Protein AF-A0A7V9DI19-F1 (afdb_monomer)

Radius of gyration: 12.4 Å; Cα contacts (8 Å, |Δi|>4): 80; chains: 1; bounding box: 30×25×30 Å

Foldseek 3Di:
DVLCVVVCVVVVHDDDDDPCQEQVNLVSVVVVLVVCQPHPDDDDHDAANPVQHDDGDDVQKDFDADNVRHGDDTGHHDD

Mean predicted aligned error: 3.74 Å

Solvent-accessible surface area (backbone atoms only — not comparable to full-atom values): 5294 Å² total; per-residue (Å²): 107,82,87,49,48,65,57,25,65,76,68,76,47,87,85,81,89,57,79,49,44,36,81,90,29,62,88,42,40,64,60,54,52,59,74,43,58,84,53,100,73,89,85,83,69,53,80,70,61,66,91,74,38,96,68,85,66,53,86,74,40,48,74,43,57,46,84,86,66,45,79,69,45,82,42,75,44,83,132

Sequence (79 aa):
VETVEPLARSHELEVELDDALGADRLDDVPSVLERLRGQDAAVCTHGDLPWLGSRPFKKGSALVLDEAGEPARYLPPPA

Secondary structure (DSSP, 8-state):
-TTTHHHHHHTT------GGGSTT-GGGHHHHHHHTTTS-------S--GGG-SSPPPTT-EEEE-TTS-EEEEEPPP-

pLDDT: mean 89.56, std 5.2, range [71.56, 94.81]

Nearest PDB structures (foldseek):
  9etz-assembly1_e  TM=3.171E-01  e=3.571E+00  Saccharomyces cerevisiae
  6t0b-assembly1_e  TM=3.089E-01  e=5.490E+00  Saccharomyces cerevisiae S288C

Structure (mmCIF, N/CA/C/O backbone):
data_AF-A0A7V9DI19-F1
#
_entry.id   AF-A0A7V9DI19-F1
#
loop_
_atom_site.group_PDB
_atom_site.id
_atom_site.type_symbol
_atom_site.label_atom_id
_atom_site.label_alt_id
_atom_site.label_comp_id
_atom_site.label_asym_id
_atom_site.label_entity_id
_atom_site.label_seq_id
_atom_site.pdbx_PDB_ins_code
_atom_site.Cartn_x
_atom_site.Cartn_y
_atom_site.Cartn_z
_atom_site.occupancy
_atom_site.B_iso_or_equiv
_atom_site.auth_seq_id
_atom_site.auth_comp_id
_atom_site.auth_asym_id
_atom_site.auth_atom_id
_atom_site.pdbx_PDB_model_num
ATOM 1 N N . VAL A 1 1 ? -1.803 9.365 -5.818 1.00 80.94 1 VAL A N 1
ATOM 2 C CA . VAL A 1 1 ? -3.129 9.977 -5.555 1.00 80.94 1 VAL A CA 1
ATOM 3 C C . VAL A 1 1 ? -4.193 9.431 -6.493 1.00 80.94 1 VAL A C 1
ATOM 5 O O . VAL A 1 1 ? -5.114 8.796 -6.002 1.00 80.94 1 VAL A O 1
ATOM 8 N N . GLU A 1 2 ? -4.040 9.569 -7.815 1.00 87.38 2 GLU A N 1
ATOM 9 C CA . GLU A 1 2 ? -5.035 9.104 -8.807 1.00 87.38 2 GLU A CA 1
ATOM 10 C C . GLU A 1 2 ? -5.463 7.633 -8.625 1.00 87.38 2 GLU A C 1
ATOM 12 O O . GLU A 1 2 ? -6.626 7.299 -8.817 1.00 87.38 2 GLU A O 1
ATOM 17 N N . THR A 1 3 ? -4.551 6.756 -8.184 1.00 86.94 3 THR A N 1
ATOM 18 C CA . THR A 1 3 ? -4.844 5.339 -7.900 1.00 86.94 3 THR A CA 1
ATOM 19 C C . THR A 1 3 ? -5.897 5.131 -6.805 1.00 86.94 3 THR A C 1
ATOM 21 O O . THR A 1 3 ? -6.680 4.190 -6.891 1.00 86.94 3 THR A O 1
ATOM 24 N N . VAL A 1 4 ? -5.908 5.971 -5.764 1.00 89.94 4 VAL A N 1
ATOM 25 C CA . VAL A 1 4 ? -6.761 5.786 -4.573 1.00 89.94 4 VAL A CA 1
ATOM 26 C C . VAL A 1 4 ? -7.983 6.694 -4.560 1.00 89.94 4 VAL A C 1
ATOM 28 O O . VAL A 1 4 ? -8.920 6.430 -3.815 1.00 89.94 4 VAL A O 1
ATOM 31 N N . GLU A 1 5 ? -8.019 7.727 -5.403 1.00 92.31 5 GLU A N 1
ATOM 32 C CA . GLU A 1 5 ? -9.137 8.672 -5.453 1.00 92.31 5 GLU A CA 1
ATOM 33 C C . GLU A 1 5 ? -10.500 7.996 -5.721 1.00 92.31 5 GLU A C 1
ATOM 35 O O . GLU A 1 5 ? -11.463 8.328 -5.024 1.00 92.31 5 GLU A O 1
ATOM 40 N N . PRO A 1 6 ? -10.631 7.014 -6.644 1.00 90.69 6 PRO A N 1
ATOM 41 C CA . PRO A 1 6 ? -11.904 6.321 -6.841 1.00 90.69 6 PRO A CA 1
ATOM 42 C C . PRO A 1 6 ? -12.349 5.540 -5.601 1.00 90.69 6 PRO A C 1
ATOM 44 O O . PRO A 1 6 ? -13.530 5.576 -5.252 1.00 90.69 6 PRO A O 1
ATOM 47 N N . LEU A 1 7 ? -11.406 4.875 -4.919 1.00 89.69 7 LEU A N 1
ATOM 48 C CA . LEU A 1 7 ? -11.674 4.139 -3.683 1.00 89.69 7 LEU A CA 1
ATOM 49 C C . LEU A 1 7 ? -12.163 5.105 -2.603 1.00 89.69 7 LEU A C 1
ATOM 51 O O . LEU A 1 7 ? -13.245 4.903 -2.056 1.00 89.69 7 LEU A O 1
ATOM 55 N N . ALA A 1 8 ? -11.417 6.187 -2.376 1.00 93.31 8 ALA A N 1
ATOM 56 C CA . ALA A 1 8 ? -11.751 7.187 -1.377 1.00 93.31 8 ALA A CA 1
ATOM 57 C C . ALA A 1 8 ? -13.137 7.794 -1.614 1.00 93.31 8 ALA A C 1
ATOM 59 O O . ALA A 1 8 ? -13.958 7.836 -0.704 1.00 93.31 8 ALA A O 1
ATOM 60 N N . ARG A 1 9 ? -13.458 8.155 -2.861 1.00 94.06 9 ARG A N 1
ATOM 61 C CA . ARG A 1 9 ? -14.776 8.694 -3.217 1.00 94.06 9 ARG A CA 1
ATOM 62 C C . ARG A 1 9 ? -15.910 7.696 -2.984 1.00 94.06 9 ARG A C 1
ATOM 64 O O . ARG A 1 9 ? -16.964 8.086 -2.501 1.00 94.06 9 ARG A O 1
ATOM 71 N N . SER A 1 10 ? -15.717 6.429 -3.352 1.00 94.62 10 SER A N 1
ATOM 72 C CA . SER A 1 10 ? -16.763 5.401 -3.219 1.00 94.62 10 SER A CA 1
ATOM 73 C C . SER A 1 10 ? -17.060 4.994 -1.773 1.00 94.62 10 SER A C 1
ATOM 75 O O . SER A 1 10 ? -18.150 4.495 -1.504 1.00 94.62 10 SER A O 1
ATOM 77 N N . HIS A 1 11 ? -16.117 5.233 -0.860 1.00 93.44 11 HIS A N 1
ATOM 78 C CA . HIS A 1 11 ? -16.213 4.875 0.555 1.00 93.44 11 HIS A CA 1
ATOM 79 C C . HIS A 1 11 ? -16.191 6.089 1.498 1.00 93.44 11 HIS A C 1
ATOM 81 O O . HIS A 1 11 ? -16.056 5.902 2.702 1.00 93.44 11 HIS A O 1
ATOM 87 N N . GLU A 1 12 ? -16.314 7.309 0.964 1.00 94.19 12 GLU A N 1
ATOM 88 C CA . GLU A 1 12 ? -16.275 8.568 1.728 1.00 94.19 12 GLU A CA 1
ATOM 89 C C . GLU A 1 12 ? -15.033 8.695 2.637 1.00 94.19 12 GLU A C 1
ATOM 91 O O . GLU A 1 12 ? -15.107 9.200 3.755 1.00 94.19 12 GLU A O 1
ATOM 96 N N . LEU A 1 13 ? -13.876 8.228 2.152 1.00 93.75 13 LEU A N 1
ATOM 97 C CA . LEU A 1 13 ? -12.607 8.277 2.881 1.00 93.75 13 LEU A CA 1
ATOM 98 C C . LEU A 1 13 ? -11.865 9.589 2.616 1.00 93.75 13 LEU A C 1
ATOM 100 O O . LEU A 1 13 ? -11.890 10.129 1.505 1.00 93.75 13 LEU A O 1
ATOM 104 N N . GLU A 1 14 ? -11.135 10.054 3.624 1.00 94.06 14 GLU A N 1
ATOM 105 C CA . GLU A 1 14 ? -10.171 11.140 3.479 1.00 94.06 14 GLU A CA 1
ATOM 106 C C . GLU A 1 14 ? -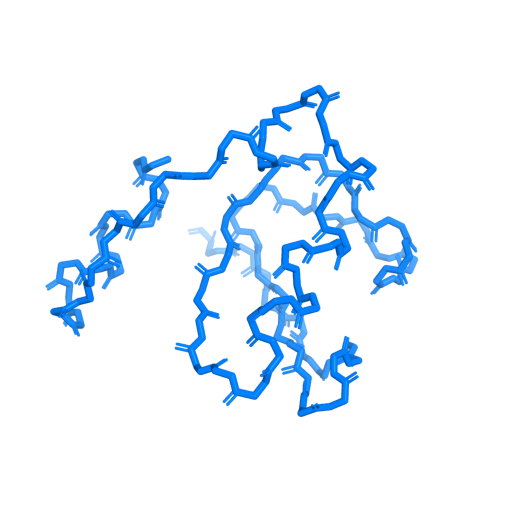8.898 10.641 2.779 1.00 94.06 14 GLU A C 1
ATOM 108 O O . GLU A 1 14 ? -8.432 9.524 3.012 1.00 94.06 14 GLU A O 1
ATOM 113 N N . VAL A 1 15 ? -8.341 11.469 1.890 1.00 94.62 15 VAL A N 1
ATOM 114 C CA . VAL A 1 15 ? -7.050 11.202 1.246 1.00 94.62 15 VAL A CA 1
ATOM 115 C C . VAL A 1 15 ? -6.007 12.110 1.869 1.00 94.62 15 VAL A C 1
ATOM 117 O O . VAL A 1 15 ? -6.020 13.319 1.646 1.00 94.62 15 VAL A O 1
ATOM 120 N N . GLU A 1 16 ? -5.064 11.506 2.578 1.00 94.81 16 GLU A N 1
ATOM 121 C CA . GLU A 1 16 ? -3.893 12.196 3.104 1.00 94.81 16 GLU A CA 1
ATOM 122 C C . GLU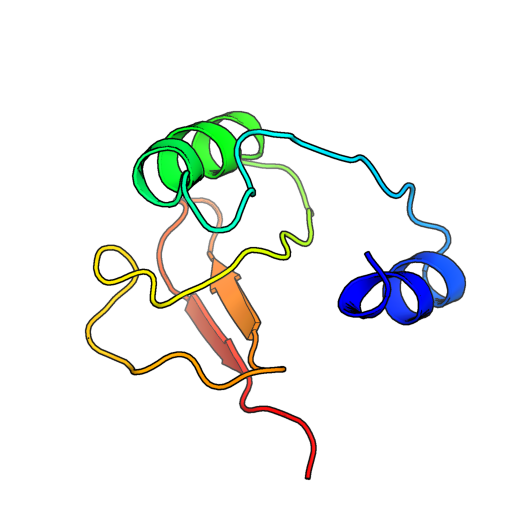 A 1 16 ? -2.677 11.968 2.201 1.00 94.81 16 GLU A C 1
ATOM 124 O O . GLU A 1 16 ? -2.458 10.876 1.667 1.00 94.81 16 GLU A O 1
ATOM 129 N N . LEU A 1 17 ? -1.878 13.020 2.020 1.00 93.94 17 LEU A N 1
ATOM 130 C CA . LEU A 1 17 ? -0.580 12.926 1.363 1.00 93.94 17 LEU A CA 1
ATOM 131 C C . LEU A 1 17 ? 0.498 12.762 2.426 1.00 93.94 17 LEU A C 1
ATOM 133 O O . LEU A 1 17 ? 0.591 13.574 3.342 1.00 93.94 17 LEU A O 1
ATOM 137 N N . ASP A 1 18 ? 1.328 11.740 2.261 1.00 94.06 18 ASP A N 1
ATOM 138 C CA . ASP A 1 18 ? 2.495 11.519 3.102 1.00 94.06 18 ASP A CA 1
ATOM 139 C C . ASP A 1 18 ? 3.753 11.489 2.234 1.00 94.06 18 ASP A C 1
ATOM 141 O O . ASP A 1 18 ? 3.932 10.593 1.404 1.00 94.06 18 ASP A O 1
ATOM 145 N N . ASP A 1 19 ? 4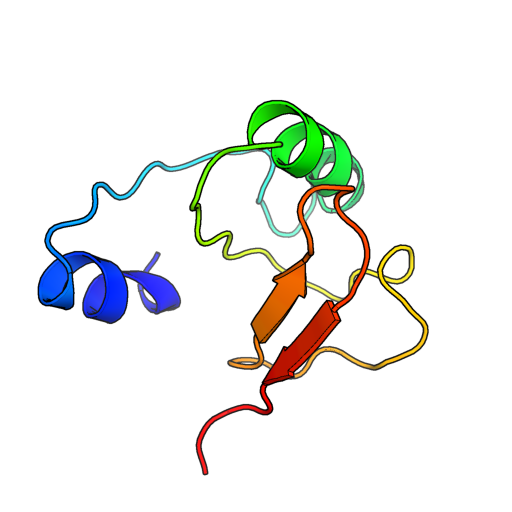.635 12.467 2.442 1.00 92.75 19 ASP A N 1
ATOM 146 C CA . ASP A 1 19 ? 5.908 12.580 1.731 1.00 92.75 19 ASP A CA 1
ATOM 147 C C . ASP A 1 19 ? 6.801 11.346 1.936 1.00 92.75 19 ASP A C 1
ATOM 149 O O . ASP A 1 19 ? 7.649 11.061 1.093 1.00 92.75 19 ASP A O 1
ATOM 153 N N . ALA A 1 20 ? 6.625 10.592 3.028 1.00 93.00 20 ALA A N 1
ATOM 154 C CA . ALA A 1 20 ? 7.344 9.343 3.283 1.00 93.00 20 ALA A CA 1
ATOM 155 C C . ALA A 1 20 ? 6.931 8.195 2.341 1.00 93.00 20 ALA A C 1
ATOM 157 O O . ALA A 1 20 ? 7.628 7.190 2.262 1.00 93.00 20 ALA A O 1
ATOM 158 N N . LEU A 1 21 ? 5.827 8.338 1.600 1.00 92.56 21 LEU A N 1
ATOM 159 C CA . LEU A 1 21 ? 5.387 7.380 0.579 1.00 92.56 21 LEU A CA 1
ATOM 160 C C . LEU A 1 21 ? 5.888 7.743 -0.830 1.00 92.56 21 LEU A C 1
ATOM 162 O O . LEU A 1 21 ? 5.412 7.183 -1.819 1.00 92.56 21 LEU A O 1
ATOM 166 N N . GLY A 1 22 ? 6.831 8.685 -0.934 1.00 90.50 22 GLY A N 1
ATOM 167 C CA . GLY A 1 22 ? 7.478 9.070 -2.186 1.00 90.50 22 GLY A CA 1
ATOM 168 C C . GLY A 1 22 ? 8.277 7.932 -2.835 1.00 90.50 22 GLY A C 1
ATOM 169 O O . GLY A 1 22 ? 8.739 6.998 -2.180 1.00 90.50 22 GLY A O 1
ATOM 170 N N . ALA A 1 23 ? 8.466 8.014 -4.155 1.00 87.88 23 ALA A N 1
ATOM 171 C CA . ALA A 1 23 ? 9.124 6.965 -4.942 1.00 87.88 23 ALA A CA 1
ATOM 172 C C . ALA A 1 23 ? 10.596 6.711 -4.570 1.00 87.88 23 ALA A C 1
ATOM 174 O O . ALA A 1 23 ? 11.120 5.631 -4.831 1.00 87.88 23 ALA A O 1
ATOM 175 N N . ASP A 1 24 ? 11.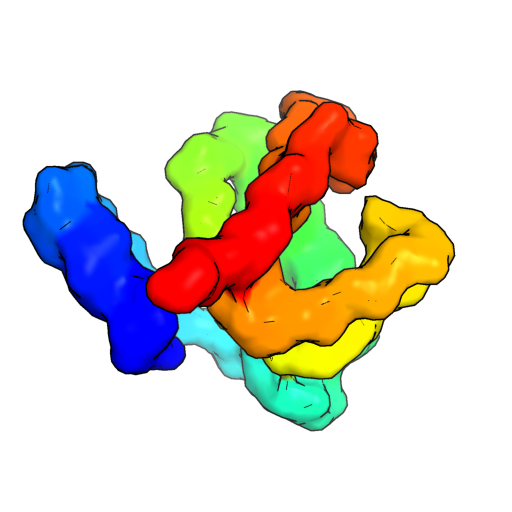252 7.700 -3.977 1.00 90.06 24 ASP A N 1
ATOM 176 C CA . ASP A 1 24 ? 12.635 7.691 -3.507 1.00 90.06 24 ASP A CA 1
ATOM 177 C C . ASP A 1 24 ? 12.763 7.409 -2.000 1.00 90.06 24 ASP A C 1
ATOM 179 O O . ASP A 1 24 ? 13.869 7.437 -1.466 1.00 90.06 24 ASP A O 1
ATOM 183 N N . ARG A 1 25 ? 11.650 7.111 -1.316 1.00 89.75 25 ARG A N 1
ATOM 184 C CA . ARG A 1 25 ? 11.581 6.972 0.147 1.00 89.75 25 ARG A CA 1
ATOM 185 C C . ARG A 1 25 ? 11.002 5.635 0.606 1.00 89.75 25 ARG A C 1
ATOM 187 O O . ARG A 1 25 ? 10.372 5.550 1.653 1.00 89.75 25 ARG A O 1
ATOM 194 N N . LEU A 1 26 ? 11.236 4.562 -0.155 1.00 87.94 26 LEU A N 1
ATOM 195 C CA . LEU A 1 26 ? 10.745 3.224 0.206 1.00 87.94 26 LEU A CA 1
ATOM 196 C C . LEU A 1 26 ? 11.161 2.792 1.621 1.00 87.94 26 LEU A C 1
ATOM 198 O O . LEU A 1 26 ? 10.361 2.174 2.318 1.00 87.94 26 LEU A O 1
ATOM 202 N N . ASP A 1 27 ? 12.365 3.158 2.060 1.00 90.44 27 ASP A N 1
ATOM 203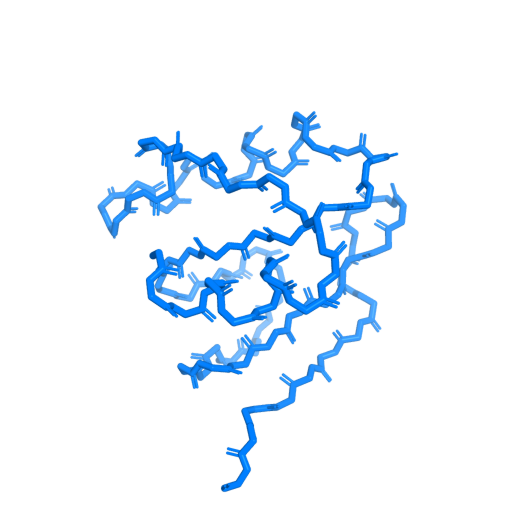 C CA . ASP A 1 27 ? 12.875 2.826 3.397 1.00 90.44 27 ASP A CA 1
ATOM 204 C C . ASP A 1 27 ? 12.063 3.470 4.539 1.00 90.44 27 ASP A C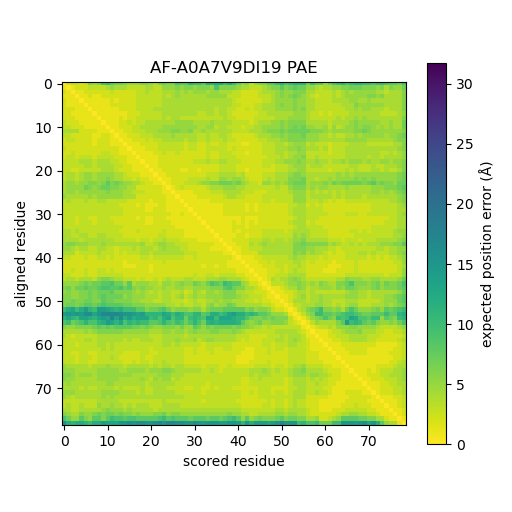 1
ATOM 206 O O . ASP A 1 27 ? 12.125 3.003 5.676 1.00 90.44 27 ASP A O 1
ATOM 210 N N . ASP A 1 28 ? 11.259 4.499 4.247 1.00 93.25 28 ASP A N 1
ATOM 211 C CA . ASP A 1 28 ? 10.405 5.174 5.228 1.00 93.25 28 ASP A CA 1
ATOM 212 C C . ASP A 1 28 ? 9.007 4.539 5.345 1.00 93.25 28 ASP A C 1
ATOM 214 O O . ASP A 1 28 ? 8.323 4.725 6.357 1.00 93.25 28 ASP A O 1
ATOM 218 N N . VAL A 1 29 ? 8.591 3.734 4.358 1.00 92.69 29 VAL A N 1
ATOM 219 C CA . VAL A 1 29 ? 7.280 3.058 4.330 1.00 92.69 29 VAL A CA 1
ATOM 220 C C . VAL A 1 29 ? 7.011 2.229 5.597 1.00 92.69 29 VAL A C 1
ATOM 222 O O . VAL A 1 29 ? 5.902 2.336 6.123 1.00 92.69 29 VAL A O 1
ATOM 225 N N . PRO A 1 30 ? 7.964 1.453 6.163 1.00 92.44 30 PRO A N 1
ATOM 226 C CA . PRO A 1 30 ? 7.736 0.733 7.418 1.00 92.44 30 PRO A CA 1
ATOM 227 C C . PRO A 1 30 ? 7.287 1.634 8.576 1.00 92.44 30 PRO A C 1
ATOM 229 O O . PRO A 1 30 ? 6.406 1.254 9.342 1.00 92.44 30 PRO A O 1
ATOM 232 N N . SER A 1 31 ? 7.837 2.848 8.681 1.00 93.50 31 SER A N 1
ATOM 233 C CA . SER A 1 31 ? 7.465 3.802 9.736 1.00 93.50 31 SER A CA 1
ATOM 234 C C . SER A 1 31 ? 6.040 4.331 9.554 1.00 93.50 31 SER A C 1
ATOM 236 O O . SER A 1 31 ? 5.336 4.575 10.535 1.00 93.50 31 SER A O 1
ATOM 238 N N . VAL A 1 32 ? 5.594 4.487 8.302 1.00 94.19 32 VAL A N 1
ATOM 239 C CA . VAL A 1 32 ? 4.205 4.852 7.982 1.00 94.19 32 VAL A CA 1
ATOM 240 C C . VAL A 1 32 ? 3.253 3.729 8.382 1.00 94.19 32 VAL A C 1
ATOM 242 O O . VAL A 1 32 ? 2.249 3.989 9.042 1.00 94.19 32 VAL A O 1
ATOM 245 N N . LEU A 1 33 ? 3.590 2.479 8.048 1.00 92.69 33 LEU A N 1
ATOM 246 C CA . LEU A 1 33 ? 2.782 1.315 8.424 1.00 92.69 33 LEU A CA 1
ATOM 247 C C . LEU A 1 33 ? 2.691 1.153 9.947 1.00 92.69 33 LEU A C 1
ATOM 249 O O . LEU A 1 33 ? 1.613 0.871 10.458 1.00 92.69 33 LEU A O 1
ATOM 253 N N . GLU A 1 34 ? 3.781 1.398 10.679 1.00 93.12 34 GLU A N 1
ATOM 254 C CA . GLU A 1 34 ? 3.772 1.379 12.146 1.00 93.12 34 GLU A CA 1
ATOM 255 C C . GLU A 1 34 ? 2.818 2.429 12.726 1.00 93.12 34 GLU A C 1
ATOM 257 O O . GLU A 1 34 ? 2.031 2.129 13.622 1.00 93.12 34 GLU A O 1
ATOM 262 N N . ARG A 1 35 ? 2.846 3.659 12.196 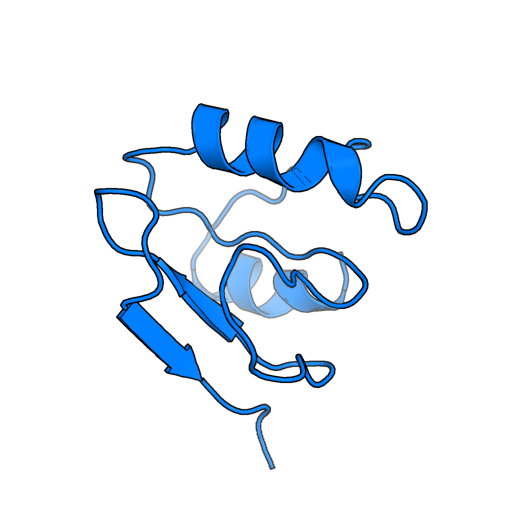1.00 94.19 35 ARG A N 1
ATOM 263 C CA . ARG A 1 35 ? 1.959 4.745 12.641 1.00 94.19 35 ARG A CA 1
ATOM 264 C C . ARG A 1 35 ? 0.482 4.440 12.376 1.00 94.19 35 ARG A C 1
ATOM 266 O O . ARG A 1 35 ? -0.379 4.878 13.137 1.00 94.19 35 ARG A O 1
ATOM 273 N N . LEU A 1 36 ? 0.199 3.702 11.305 1.00 92.56 36 LEU A N 1
ATOM 274 C CA . LEU A 1 36 ? -1.145 3.276 10.914 1.00 92.56 36 LEU A CA 1
ATOM 275 C C . LEU A 1 36 ? -1.566 1.943 11.547 1.00 92.56 36 LEU A C 1
ATOM 277 O O . LEU A 1 36 ? -2.681 1.485 11.305 1.00 92.56 36 LEU A O 1
ATOM 281 N N . ARG A 1 37 ? -0.714 1.307 12.360 1.00 91.00 37 ARG A N 1
ATOM 282 C CA . ARG A 1 37 ? -1.032 0.015 12.973 1.00 91.00 37 ARG A CA 1
ATOM 283 C C . ARG A 1 37 ? -2.315 0.112 13.805 1.00 91.00 37 ARG A C 1
ATOM 285 O O . ARG A 1 37 ? -2.472 1.009 14.631 1.00 91.00 37 ARG A O 1
ATOM 292 N N . GLY A 1 38 ? -3.222 -0.841 13.586 1.00 88.12 38 GLY A N 1
ATOM 293 C CA . GLY A 1 38 ? -4.536 -0.884 14.233 1.00 88.12 38 GLY A CA 1
ATOM 294 C C . GLY A 1 38 ? -5.581 0.059 13.624 1.00 88.12 38 GLY A C 1
ATOM 295 O O . GLY A 1 38 ? -6.676 0.160 14.170 1.00 88.12 38 GLY A O 1
ATOM 296 N N . GLN A 1 39 ? -5.263 0.743 12.522 1.00 91.25 39 GLN A N 1
ATOM 297 C CA . GLN A 1 39 ? -6.214 1.540 11.750 1.00 91.25 39 GLN A CA 1
ATOM 298 C C . GLN A 1 39 ? -6.599 0.808 10.460 1.00 91.25 39 GLN A C 1
ATOM 300 O O . GLN A 1 39 ? -5.749 0.215 9.795 1.00 91.25 39 GLN A O 1
ATOM 305 N N . ASP A 1 40 ? -7.866 0.919 10.062 1.00 91.00 40 ASP A N 1
ATOM 306 C CA . ASP A 1 40 ? -8.342 0.451 8.759 1.00 91.00 40 ASP A CA 1
ATOM 307 C C . ASP A 1 40 ? -7.974 1.473 7.671 1.00 91.00 40 ASP A C 1
ATOM 309 O O . ASP A 1 40 ? -8.785 2.307 7.266 1.00 91.00 40 ASP A O 1
ATOM 313 N N . ALA A 1 41 ? -6.717 1.433 7.221 1.00 93.25 41 ALA A N 1
ATOM 314 C CA . ALA A 1 41 ? -6.163 2.367 6.244 1.00 93.25 41 ALA A CA 1
ATOM 315 C C . ALA A 1 41 ? -5.733 1.675 4.940 1.00 93.25 41 ALA A C 1
ATOM 317 O O . ALA A 1 41 ? -5.213 0.559 4.934 1.00 93.25 41 ALA A O 1
ATOM 318 N N . ALA A 1 42 ? -5.893 2.379 3.816 1.00 93.62 42 ALA A N 1
ATOM 319 C CA . ALA A 1 42 ? -5.345 1.979 2.524 1.00 93.62 42 ALA A CA 1
ATOM 320 C C . ALA A 1 42 ? -4.113 2.832 2.192 1.00 93.62 42 ALA A C 1
ATOM 322 O O . ALA A 1 42 ? -4.210 4.050 2.061 1.00 93.62 42 ALA A O 1
ATOM 323 N N . VAL A 1 43 ? -2.959 2.187 2.010 1.00 93.94 43 VAL A N 1
ATOM 324 C CA . VAL A 1 43 ? -1.688 2.859 1.706 1.00 93.94 43 VAL A CA 1
ATOM 325 C C . VAL A 1 43 ? -1.297 2.591 0.255 1.00 93.94 43 VAL A C 1
ATOM 327 O O . VAL A 1 43 ? -1.173 1.442 -0.166 1.00 93.94 43 VAL A O 1
ATOM 330 N N . CYS A 1 44 ? -1.079 3.655 -0.518 1.00 93.62 44 CYS A N 1
ATOM 331 C CA . CYS A 1 44 ? -0.571 3.571 -1.885 1.00 93.62 44 CYS A CA 1
ATOM 332 C C . CYS A 1 44 ? 0.858 4.111 -1.928 1.00 93.62 44 CYS A C 1
ATOM 334 O O . CYS A 1 44 ? 1.074 5.293 -1.682 1.00 93.62 44 CYS A O 1
ATOM 336 N N . THR A 1 45 ? 1.812 3.252 -2.281 1.00 92.69 45 THR A N 1
ATOM 337 C CA . THR A 1 45 ? 3.240 3.587 -2.374 1.00 92.69 45 THR A CA 1
ATOM 338 C C . THR A 1 45 ? 3.838 3.095 -3.697 1.00 92.69 45 THR A C 1
ATOM 340 O O . THR A 1 45 ? 3.135 2.552 -4.556 1.00 92.69 45 THR A O 1
ATOM 343 N N . HIS A 1 46 ? 5.133 3.323 -3.884 1.00 89.62 46 HIS A N 1
ATOM 344 C CA . HIS A 1 46 ? 5.903 2.953 -5.063 1.00 89.62 46 HIS A CA 1
ATOM 345 C C . HIS A 1 46 ? 6.802 1.736 -4.806 1.00 89.62 46 HIS A C 1
ATOM 347 O O . HIS A 1 46 ? 7.156 1.429 -3.673 1.00 89.62 46 HIS A O 1
ATOM 353 N N . GLY A 1 47 ? 7.236 1.103 -5.899 1.00 83.50 47 GLY A N 1
ATOM 354 C CA . GLY A 1 47 ? 8.258 0.056 -5.878 1.00 83.50 47 GLY A CA 1
ATOM 355 C C . GLY A 1 47 ? 7.800 -1.272 -5.273 1.00 83.50 47 GLY A C 1
ATOM 356 O O . GLY A 1 47 ? 6.619 -1.491 -5.011 1.00 83.50 47 GLY A O 1
ATOM 357 N N . ASP A 1 48 ? 8.764 -2.177 -5.120 1.00 83.50 48 ASP A N 1
ATOM 358 C CA . ASP A 1 48 ? 8.579 -3.453 -4.433 1.00 83.50 48 ASP A CA 1
ATOM 359 C C . ASP A 1 48 ? 8.886 -3.288 -2.939 1.00 83.50 48 ASP A C 1
ATOM 361 O O . ASP A 1 48 ? 9.817 -2.576 -2.573 1.00 83.50 48 ASP A O 1
ATOM 365 N N . LEU A 1 49 ? 8.143 -3.987 -2.078 1.00 84.94 49 LEU A N 1
ATOM 366 C CA . LEU A 1 49 ? 8.322 -3.961 -0.621 1.00 84.94 49 LEU A CA 1
ATOM 367 C C . LEU A 1 49 ? 8.856 -5.327 -0.148 1.00 84.94 49 LEU A C 1
ATOM 369 O O . LEU A 1 49 ? 8.077 -6.156 0.327 1.00 84.94 49 LEU A O 1
ATOM 373 N N . PRO A 1 50 ? 10.164 -5.617 -0.304 1.00 82.88 50 PRO A N 1
ATOM 374 C CA . PRO A 1 50 ? 10.717 -6.963 -0.116 1.00 82.88 50 PRO A CA 1
ATOM 375 C C . PRO A 1 50 ? 10.586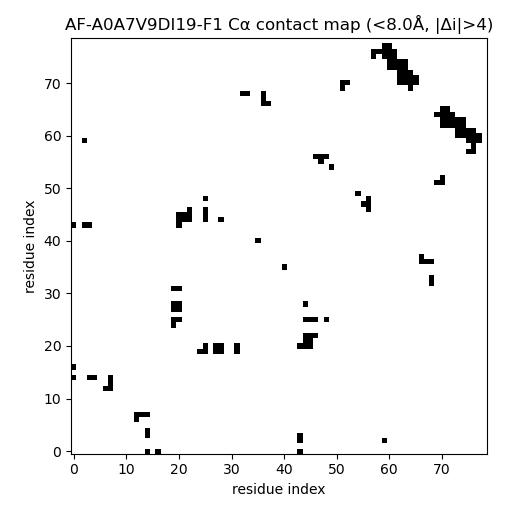 -7.494 1.318 1.00 82.88 50 PRO A C 1
ATOM 377 O O . PRO A 1 50 ? 10.556 -8.707 1.526 1.00 82.88 50 PRO A O 1
ATOM 380 N N . TRP A 1 51 ? 10.481 -6.608 2.313 1.00 84.88 51 TRP A N 1
ATOM 381 C CA . TRP A 1 51 ? 10.255 -6.994 3.710 1.00 84.88 51 TRP A CA 1
ATOM 382 C C . TRP A 1 51 ? 8.821 -7.473 3.982 1.00 84.88 51 TRP A C 1
ATOM 384 O O . TRP A 1 51 ? 8.606 -8.160 4.971 1.00 84.88 51 TRP A O 1
ATOM 394 N N . LEU A 1 52 ? 7.858 -7.177 3.099 1.00 84.50 52 LEU A N 1
ATOM 395 C CA . LEU A 1 52 ? 6.488 -7.711 3.158 1.00 84.50 52 LEU A CA 1
ATOM 396 C C . LEU A 1 52 ? 6.336 -9.034 2.389 1.00 84.50 52 LEU A C 1
ATOM 398 O O . LEU A 1 52 ? 5.225 -9.528 2.191 1.00 84.50 52 LEU A O 1
ATOM 402 N N . GLY A 1 53 ? 7.446 -9.620 1.936 1.00 79.44 53 GLY A N 1
ATOM 403 C CA . GLY A 1 53 ? 7.486 -10.940 1.324 1.00 79.44 53 GLY A CA 1
ATOM 404 C C . GLY A 1 53 ? 8.188 -10.971 -0.030 1.00 79.44 53 GLY A C 1
ATOM 405 O O . GLY A 1 53 ? 8.492 -9.962 -0.654 1.00 79.44 53 GLY A O 1
ATOM 406 N N . SER A 1 54 ? 8.423 -12.187 -0.519 1.00 71.56 54 SER A N 1
ATOM 407 C CA . SER A 1 54 ? 9.196 -12.460 -1.739 1.00 71.56 54 SER A CA 1
ATOM 408 C C . SER A 1 54 ? 8.415 -12.283 -3.049 1.00 71.56 54 SER A C 1
ATOM 410 O O . SER A 1 54 ? 8.888 -12.692 -4.113 1.00 71.56 54 SER A O 1
ATOM 412 N N . ARG A 1 55 ? 7.197 -11.729 -3.002 1.00 73.44 55 ARG A N 1
ATOM 413 C CA . ARG A 1 55 ? 6.304 -11.658 -4.165 1.00 73.44 55 ARG A CA 1
ATOM 414 C C . ARG A 1 55 ? 6.498 -10.332 -4.910 1.00 73.44 55 ARG A C 1
ATOM 416 O O . ARG A 1 55 ? 6.457 -9.292 -4.265 1.00 73.44 55 ARG A O 1
ATOM 423 N N . PRO A 1 56 ? 6.644 -10.341 -6.248 1.00 72.75 56 PRO A N 1
ATOM 424 C CA . PRO A 1 56 ? 6.753 -9.102 -7.013 1.00 72.75 56 PRO A CA 1
ATOM 425 C C . PRO A 1 56 ? 5.429 -8.330 -6.977 1.00 72.75 56 PRO A C 1
ATOM 427 O O . PRO A 1 56 ? 4.373 -8.887 -7.311 1.00 72.75 56 PRO A O 1
ATOM 430 N N . PHE A 1 57 ? 5.477 -7.050 -6.607 1.00 84.25 57 PHE A N 1
ATOM 431 C CA . PHE A 1 57 ? 4.316 -6.172 -6.621 1.00 84.25 57 PHE A CA 1
ATOM 432 C C . PHE A 1 57 ? 4.086 -5.670 -8.044 1.00 84.25 57 PHE A C 1
ATOM 434 O O . PHE A 1 57 ? 4.912 -5.003 -8.663 1.00 84.25 57 PHE A O 1
ATOM 441 N N . LYS A 1 58 ? 2.919 -5.996 -8.603 1.00 87.50 58 LYS A N 1
ATOM 442 C CA . LYS A 1 58 ? 2.490 -5.432 -9.886 1.00 87.50 58 LYS A CA 1
ATOM 443 C C . LYS A 1 58 ? 1.763 -4.117 -9.635 1.00 87.50 58 LYS A C 1
ATOM 445 O O . LYS A 1 58 ? 1.046 -3.984 -8.642 1.00 87.50 58 LYS A O 1
ATOM 450 N N . LYS A 1 59 ? 1.884 -3.164 -10.563 1.00 88.88 59 LYS A N 1
ATOM 451 C CA . LYS A 1 59 ? 1.076 -1.935 -10.535 1.00 88.88 59 LYS A CA 1
ATOM 452 C C . LYS A 1 59 ? -0.409 -2.300 -10.443 1.00 88.88 59 LYS A C 1
ATOM 454 O O . LYS A 1 59 ? -0.872 -3.143 -11.206 1.00 88.88 59 LYS A O 1
ATOM 459 N N . GLY A 1 60 ? -1.120 -1.687 -9.499 1.00 87.44 60 GLY A N 1
ATOM 460 C CA . GLY A 1 60 ? -2.539 -1.953 -9.240 1.00 87.44 60 GLY A CA 1
ATOM 461 C C . GLY A 1 60 ? -2.828 -3.192 -8.384 1.00 87.44 60 GLY A C 1
ATOM 462 O O . GLY A 1 60 ? -3.994 -3.472 -8.133 1.00 87.44 60 GLY A O 1
ATOM 463 N N . SER A 1 61 ? -1.810 -3.935 -7.936 1.00 91.12 61 SER A N 1
ATOM 464 C CA . SER A 1 61 ? -1.997 -4.970 -6.912 1.00 91.12 61 SER A CA 1
ATOM 465 C C . SER A 1 61 ? -2.110 -4.365 -5.514 1.00 91.12 61 SER A C 1
ATOM 467 O O . SER A 1 61 ? -1.591 -3.278 -5.268 1.00 91.12 61 SER A O 1
ATOM 469 N N . ALA A 1 62 ? -2.762 -5.084 -4.602 1.00 91.94 62 ALA A N 1
ATOM 470 C CA . ALA A 1 62 ? -2.850 -4.716 -3.194 1.00 91.94 62 ALA A CA 1
ATOM 471 C C . ALA A 1 62 ? -2.433 -5.891 -2.303 1.00 91.94 62 ALA A C 1
ATOM 473 O O . ALA A 1 62 ? -2.679 -7.056 -2.625 1.00 91.94 62 ALA A O 1
ATOM 474 N N . LEU A 1 63 ? -1.812 -5.585 -1.167 1.00 93.06 63 LEU A N 1
ATOM 475 C CA . LEU A 1 63 ? -1.501 -6.552 -0.123 1.00 93.06 63 LEU A CA 1
ATOM 476 C C . LEU A 1 63 ? -2.216 -6.124 1.156 1.00 93.06 63 LEU A C 1
ATOM 478 O O . LEU A 1 63 ? -2.025 -5.011 1.631 1.00 93.06 63 LEU A O 1
ATOM 482 N N . VAL A 1 64 ? -3.052 -7.012 1.678 1.00 93.38 64 VAL A N 1
ATOM 483 C CA . VAL A 1 64 ? -3.740 -6.842 2.956 1.00 93.38 64 VAL A CA 1
ATOM 484 C C . VAL A 1 64 ? -2.813 -7.332 4.056 1.00 93.38 64 VAL A C 1
ATOM 486 O O . VAL A 1 64 ? -2.322 -8.464 3.977 1.00 93.38 64 VAL A O 1
ATOM 489 N N . LEU A 1 65 ? -2.602 -6.484 5.058 1.00 92.56 65 LEU A N 1
ATOM 490 C CA . LEU A 1 65 ? -1.883 -6.813 6.283 1.00 92.56 65 LEU A CA 1
ATOM 491 C C . LEU A 1 65 ? -2.891 -7.150 7.389 1.00 92.56 65 LEU A C 1
ATOM 493 O O . LEU A 1 65 ? -4.002 -6.618 7.381 1.00 92.56 65 LEU A O 1
ATOM 497 N N . ASP A 1 66 ? -2.536 -8.056 8.296 1.00 91.69 66 ASP A N 1
ATOM 498 C CA . ASP A 1 66 ? -3.326 -8.322 9.501 1.00 91.69 66 ASP A CA 1
ATOM 499 C C . ASP A 1 66 ? -3.060 -7.285 10.611 1.00 91.69 66 ASP A C 1
ATOM 501 O O . ASP A 1 66 ? -2.309 -6.325 10.433 1.00 91.69 66 ASP A O 1
ATOM 505 N N . GLU A 1 67 ? -3.678 -7.477 11.780 1.00 88.19 67 GLU A N 1
ATOM 506 C CA . GLU A 1 67 ? -3.521 -6.590 12.943 1.00 88.19 67 GLU A CA 1
ATOM 507 C C . GLU A 1 67 ? -2.074 -6.516 13.467 1.00 88.19 67 GLU A C 1
ATOM 509 O O . GLU A 1 67 ? -1.699 -5.527 14.102 1.00 88.19 67 GLU A O 1
ATOM 514 N N . ALA A 1 68 ? -1.246 -7.532 13.195 1.00 87.88 68 ALA A N 1
ATOM 515 C CA . ALA A 1 68 ? 0.173 -7.538 13.539 1.00 87.88 68 ALA A CA 1
ATOM 516 C C . ALA A 1 68 ? 1.036 -6.813 12.488 1.00 87.88 68 ALA A C 1
ATOM 518 O O . ALA A 1 68 ? 2.224 -6.594 12.722 1.00 87.88 68 ALA A O 1
ATOM 519 N N . GLY A 1 69 ? 0.445 -6.398 11.362 1.00 86.81 69 GLY A N 1
ATOM 520 C CA . GLY A 1 69 ? 1.153 -5.824 10.221 1.00 86.81 69 GLY A CA 1
ATOM 521 C C . GLY A 1 69 ? 1.754 -6.880 9.292 1.00 86.81 69 GLY A C 1
ATOM 522 O O . GLY A 1 69 ? 2.548 -6.536 8.417 1.00 86.81 69 GLY A O 1
ATOM 523 N N . GLU A 1 70 ? 1.381 -8.151 9.456 1.00 89.50 70 GLU A N 1
ATOM 524 C CA . GLU A 1 70 ? 1.920 -9.254 8.670 1.00 89.50 70 GLU A CA 1
ATOM 525 C C . GLU A 1 70 ? 1.092 -9.490 7.393 1.00 89.50 70 GLU A C 1
ATOM 527 O O . GLU A 1 70 ? -0.128 -9.302 7.385 1.00 89.50 70 GLU A O 1
ATOM 532 N N . PRO A 1 71 ? 1.714 -9.922 6.280 1.00 91.12 71 PRO A N 1
ATOM 533 C CA . PRO A 1 71 ? 1.009 -10.215 5.034 1.00 91.12 71 PRO A CA 1
ATOM 534 C C . PRO A 1 71 ? -0.077 -11.294 5.191 1.00 91.12 71 PRO A C 1
ATOM 536 O O . PRO A 1 71 ? 0.221 -12.479 5.334 1.00 91.12 71 PRO A O 1
ATOM 539 N N . ALA A 1 72 ? -1.348 -10.912 5.057 1.00 92.75 72 ALA A N 1
ATOM 540 C CA . ALA A 1 72 ? -2.486 -11.822 5.195 1.00 92.75 72 ALA A CA 1
ATOM 541 C C . ALA A 1 72 ? -3.060 -12.269 3.843 1.00 92.75 72 ALA A C 1
ATOM 543 O O . ALA A 1 72 ? -3.387 -13.442 3.639 1.00 92.75 72 ALA A O 1
ATOM 544 N N . ARG A 1 73 ? -3.210 -11.338 2.888 1.00 93.19 73 ARG A N 1
ATOM 545 C CA . ARG A 1 73 ? -3.845 -11.635 1.594 1.00 93.19 73 ARG A CA 1
ATOM 546 C C . ARG A 1 73 ? -3.331 -10.755 0.466 1.00 93.19 73 ARG A C 1
ATOM 548 O O . ARG A 1 73 ? -3.404 -9.537 0.530 1.00 93.19 7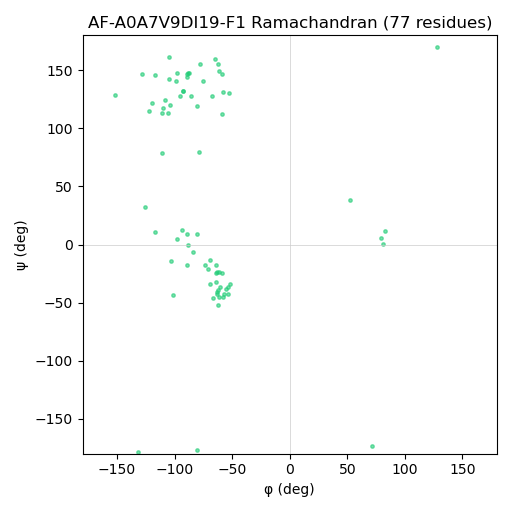3 ARG A O 1
ATOM 555 N N . TYR A 1 74 ? -2.920 -11.385 -0.631 1.00 91.69 74 TYR A N 1
ATOM 556 C CA . TYR A 1 74 ? -2.571 -10.691 -1.870 1.00 91.69 74 TYR A CA 1
ATOM 557 C C . TYR A 1 74 ? -3.773 -10.591 -2.816 1.00 91.69 74 TYR A C 1
ATOM 559 O O . TYR A 1 74 ? -4.436 -11.595 -3.093 1.00 91.69 74 TYR A O 1
ATOM 567 N N . LEU A 1 75 ? -4.009 -9.394 -3.345 1.00 91.88 75 LEU A N 1
ATOM 568 C CA . LEU A 1 75 ? -5.004 -9.092 -4.366 1.00 91.88 75 LEU A CA 1
ATOM 569 C C . LEU A 1 75 ? -4.270 -8.727 -5.670 1.00 91.88 75 LEU A C 1
ATOM 571 O O . LEU A 1 75 ? -3.572 -7.709 -5.712 1.00 91.88 75 LEU A O 1
ATOM 575 N N . PRO A 1 76 ? -4.372 -9.551 -6.731 1.00 90.50 76 PRO A N 1
ATOM 576 C CA . PRO A 1 76 ? -3.769 -9.224 -8.018 1.00 90.50 76 PRO A CA 1
ATOM 577 C C . PRO A 1 76 ? -4.440 -7.983 -8.630 1.00 90.50 76 PRO A C 1
ATOM 579 O O . PRO A 1 76 ? -5.573 -7.663 -8.261 1.00 90.50 76 PRO A O 1
ATOM 582 N N . PRO A 1 77 ? -3.773 -7.296 -9.576 1.00 87.69 77 PRO A N 1
ATOM 583 C CA . PRO A 1 77 ? -4.395 -6.175 -10.264 1.00 87.69 77 PRO A CA 1
ATOM 584 C C . PRO A 1 77 ? -5.648 -6.637 -11.027 1.00 87.69 77 PRO A C 1
ATOM 586 O O . PRO A 1 77 ? -5.690 -7.790 -11.478 1.00 87.69 77 PRO A O 1
ATOM 589 N N . PRO A 1 78 ? -6.656 -5.762 -11.183 1.00 80.38 78 PRO A N 1
ATOM 590 C CA . PRO A 1 78 ? -7.807 -6.046 -12.032 1.00 80.38 78 PRO A CA 1
ATOM 591 C C . PRO A 1 78 ? -7.358 -6.321 -13.477 1.00 80.38 78 PRO A C 1
ATOM 593 O O . PRO A 1 78 ? -6.341 -5.787 -13.926 1.00 80.38 78 PRO A O 1
ATOM 596 N N . ALA A 1 79 ? -8.094 -7.208 -14.155 1.00 75.81 79 ALA A N 1
ATOM 597 C CA . ALA A 1 79 ? -7.829 -7.631 -15.532 1.00 75.81 79 ALA A CA 1
ATOM 598 C C . ALA A 1 79 ? -8.099 -6.523 -16.558 1.00 75.81 79 ALA A C 1
ATOM 600 O O . ALA A 1 79 ? -9.025 -5.714 -16.316 1.00 75.81 79 ALA A O 1
#